Protein AF-A0A346AF59-F1 (afdb_monomer)

Radius of gyration: 19.89 Å; Cα contacts (8 Å, |Δi|>4): 106; chains: 1; bounding box: 50×47×46 Å

Foldseek 3Di:
DDADPVGDDDDDDDDPPVVDQAAWDWDWDADPQWIKIWIWHPADDPRIDPDIWIWTAGPNDIDTDDDDDDPHCVVVVVVVVCVVVLVVDPVNVCVVVVVVVVVVVVVVVVVVVVVVVVVVVPDDPDD

Secondary structure (DSSP, 8-state):
-EE-TTS-EE-------TTSSSB-EEEEEEETTEEEEEEE--SS-SSB-SS-EEEEEETTEEEEEP-----TTHHHHHHHHHHHHHHH-GGGTTHHHHHHHHHHHHHHHHHHHHHHHHHHH------

Nearest PDB structures (foldseek):
  5joz-assembly2_B  TM=4.234E-01  e=4.405E+00  Bacteroides ovatus
  1yi7-assembly1_D  TM=5.022E-01  e=6.538E+00  Clostridium acetobutylicum ATCC 824
  2uzx-assembly2_D  TM=4.990E-01  e=9.172E+00  Homo sapiens
  4nck-assembly1_A  TM=2.727E-01  e=3.719E+00  Pyrococcus furiosus DSM 3638

Mean predicted aligned error: 6.67 Å

pLDDT: mean 89.6, std 9.12, range [42.72, 98.62]

Structure (mmCIF, N/CA/C/O backbone):
data_AF-A0A346AF59-F1
#
_entry.id   AF-A0A346AF59-F1
#
loop_
_atom_site.group_PDB
_atom_site.id
_atom_site.type_symbol
_atom_site.label_atom_id
_atom_site.label_alt_id
_atom_site.label_comp_id
_atom_site.label_asym_id
_atom_site.label_entity_id
_atom_site.label_seq_id
_atom_site.pdbx_PDB_ins_code
_atom_site.Cartn_x
_atom_site.Cartn_y
_atom_site.Cartn_z
_atom_site.occupancy
_atom_site.B_iso_or_equiv
_atom_site.auth_seq_id
_atom_site.auth_comp_id
_atom_site.auth_asym_id
_atom_site.auth_atom_id
_atom_site.pdbx_PDB_model_num
ATOM 1 N N . PHE A 1 1 ? -17.718 2.408 -2.455 1.00 73.69 1 PHE A N 1
ATOM 2 C CA . PHE A 1 1 ? -17.284 1.018 -2.255 1.00 73.69 1 PHE A CA 1
ATOM 3 C C . PHE A 1 1 ? -17.465 0.275 -3.561 1.00 73.69 1 PHE A C 1
ATOM 5 O O . PHE A 1 1 ? -18.434 0.548 -4.261 1.00 73.69 1 PHE A O 1
ATOM 12 N N . LEU A 1 2 ? -16.521 -0.594 -3.901 1.00 81.69 2 LEU A N 1
ATOM 13 C CA . LEU A 1 2 ? -16.644 -1.587 -4.961 1.00 81.69 2 LEU A CA 1
ATOM 14 C C . LEU A 1 2 ? -16.798 -2.935 -4.266 1.00 81.69 2 LEU A C 1
ATOM 16 O O . LEU A 1 2 ? -15.977 -3.262 -3.415 1.00 81.69 2 LEU A O 1
ATOM 20 N N . VAL A 1 3 ? -17.853 -3.675 -4.583 1.00 84.62 3 VAL A N 1
ATOM 21 C CA . VAL A 1 3 ? -18.079 -5.019 -4.045 1.00 84.62 3 VAL A CA 1
ATOM 22 C C . VAL A 1 3 ? -17.835 -6.000 -5.178 1.00 84.62 3 VAL A C 1
ATOM 24 O O . VAL A 1 3 ? -18.345 -5.803 -6.280 1.00 84.62 3 VAL A O 1
ATOM 27 N N . ARG A 1 4 ? -16.994 -6.996 -4.922 1.00 86.44 4 ARG A N 1
ATOM 28 C CA . ARG A 1 4 ? -16.685 -8.084 -5.848 1.00 86.44 4 ARG A CA 1
ATOM 29 C C . ARG A 1 4 ? -17.723 -9.199 -5.716 1.00 86.44 4 ARG A C 1
ATOM 31 O O . ARG A 1 4 ? -18.361 -9.332 -4.674 1.00 86.44 4 ARG A O 1
ATOM 38 N N . ASP A 1 5 ? -17.831 -10.034 -6.744 1.00 90.62 5 ASP A N 1
ATOM 39 C CA . ASP A 1 5 ? -18.776 -11.162 -6.775 1.00 90.62 5 ASP A CA 1
ATOM 40 C C . ASP A 1 5 ? -18.487 -12.225 -5.696 1.00 90.62 5 ASP A C 1
ATOM 42 O O . ASP A 1 5 ? -19.371 -12.984 -5.313 1.00 90.62 5 ASP A O 1
ATOM 46 N N . ASP A 1 6 ? -17.262 -12.249 -5.162 1.00 91.94 6 ASP A N 1
ATOM 47 C CA . ASP A 1 6 ? -16.845 -13.095 -4.037 1.00 91.94 6 ASP A CA 1
ATOM 48 C C . ASP A 1 6 ? -17.149 -12.484 -2.654 1.00 91.94 6 ASP A C 1
ATOM 50 O O . ASP A 1 6 ? -16.734 -13.023 -1.630 1.00 91.94 6 ASP A O 1
ATOM 54 N N . GLY A 1 7 ? -17.867 -11.358 -2.609 1.00 90.81 7 GLY A N 1
ATOM 55 C CA . GLY A 1 7 ? -18.281 -10.693 -1.375 1.00 90.81 7 GLY A CA 1
ATOM 56 C C . GLY A 1 7 ? -17.231 -9.764 -0.763 1.00 90.81 7 GLY A C 1
ATOM 57 O O . GLY A 1 7 ? -17.515 -9.121 0.249 1.00 90.81 7 GLY A O 1
ATOM 58 N N . VAL A 1 8 ? -16.042 -9.626 -1.363 1.00 93.44 8 VAL A N 1
ATOM 59 C CA . VAL A 1 8 ? -15.024 -8.683 -0.879 1.00 93.44 8 VAL A CA 1
ATOM 60 C C . VAL A 1 8 ? -15.420 -7.249 -1.234 1.00 93.44 8 VAL A C 1
ATOM 62 O O . VAL A 1 8 ? -15.597 -6.903 -2.406 1.00 93.44 8 VAL A O 1
ATOM 65 N N . ALA A 1 9 ? -15.504 -6.387 -0.221 1.00 92.56 9 ALA A N 1
ATOM 66 C CA . ALA A 1 9 ? -15.740 -4.959 -0.390 1.00 92.56 9 ALA A CA 1
ATOM 67 C C . ALA A 1 9 ? -14.431 -4.164 -0.308 1.00 92.56 9 ALA A C 1
ATOM 69 O O . ALA A 1 9 ? -13.607 -4.370 0.577 1.00 92.56 9 ALA A O 1
ATOM 70 N N . VAL A 1 10 ? -14.267 -3.208 -1.219 1.00 90.88 10 VAL A N 1
ATOM 71 C CA . VAL A 1 10 ? -13.108 -2.315 -1.291 1.00 90.88 10 VAL A CA 1
ATOM 72 C C . VAL A 1 10 ? -13.577 -0.864 -1.249 1.00 90.88 10 VAL A C 1
ATOM 74 O O . VAL A 1 10 ? -14.505 -0.459 -1.960 1.00 90.88 10 VAL A O 1
ATOM 77 N N . SER A 1 11 ? -12.915 -0.044 -0.438 1.00 90.94 11 SER A N 1
ATOM 78 C CA . SER A 1 11 ? -13.030 1.412 -0.475 1.00 90.94 11 SER A CA 1
ATOM 79 C C . SER A 1 11 ? -11.682 2.051 -0.751 1.00 90.94 11 SER A C 1
ATOM 81 O O . SER A 1 11 ? -10.630 1.504 -0.439 1.00 90.94 11 SER A O 1
ATOM 83 N N . LEU A 1 12 ? -11.731 3.229 -1.364 1.00 89.38 12 LEU A N 1
ATOM 84 C CA . LEU A 1 12 ? -10.568 4.072 -1.561 1.00 89.38 12 LEU A CA 1
ATOM 85 C C . LEU A 1 12 ? -10.970 5.506 -1.252 1.00 89.38 12 LEU A C 1
ATOM 87 O O . LEU A 1 12 ? -11.987 5.998 -1.749 1.00 89.38 12 LEU A O 1
ATOM 91 N N . ARG A 1 13 ? -10.150 6.176 -0.446 1.00 91.00 13 ARG A N 1
ATOM 92 C CA . ARG A 1 13 ? -10.228 7.613 -0.215 1.00 91.00 13 ARG A CA 1
ATOM 93 C C . ARG A 1 13 ? -8.887 8.221 -0.590 1.00 91.00 13 ARG A C 1
ATOM 95 O O . ARG A 1 13 ? -7.875 7.906 0.019 1.00 91.00 13 ARG A O 1
ATOM 102 N N . ALA A 1 14 ? -8.917 9.129 -1.554 1.00 89.75 14 ALA A N 1
ATOM 103 C CA . ALA A 1 14 ? -7.808 10.016 -1.858 1.00 89.75 14 ALA A CA 1
ATOM 104 C C . ALA A 1 14 ? -8.266 11.450 -1.600 1.00 89.75 14 ALA A C 1
ATOM 106 O O . ALA A 1 14 ? -9.371 11.839 -1.986 1.00 89.75 14 ALA A O 1
ATOM 107 N N . SER A 1 15 ? -7.442 12.233 -0.916 1.00 91.06 15 SER A N 1
ATOM 108 C CA . SER A 1 15 ? -7.739 13.634 -0.643 1.00 91.06 15 SER A CA 1
ATOM 109 C C . SER A 1 15 ? -6.456 14.427 -0.523 1.00 91.06 15 SER A C 1
ATOM 111 O O . SER A 1 15 ? -5.516 13.972 0.123 1.00 91.06 15 SER A O 1
ATOM 113 N N . TRP A 1 16 ? -6.463 15.642 -1.061 1.00 91.94 16 TRP A N 1
ATOM 114 C CA . TRP A 1 16 ? -5.461 16.637 -0.715 1.00 91.94 16 TRP A CA 1
ATOM 115 C C . TRP A 1 16 ? -5.827 17.255 0.636 1.00 91.94 16 TRP A C 1
ATOM 117 O O . TRP A 1 16 ? -6.613 18.199 0.718 1.00 91.94 16 TRP A O 1
ATOM 127 N N . ALA A 1 17 ? -5.331 16.658 1.715 1.00 91.00 17 ALA A N 1
ATOM 128 C CA . ALA A 1 17 ? -5.577 17.125 3.072 1.00 91.00 17 ALA A CA 1
ATOM 129 C C . ALA A 1 17 ? -4.478 18.114 3.476 1.00 91.00 17 ALA A C 1
ATOM 131 O O . ALA A 1 17 ? -3.646 17.801 4.313 1.00 91.00 17 ALA A O 1
ATOM 132 N N . SER A 1 18 ? -4.469 19.313 2.885 1.00 8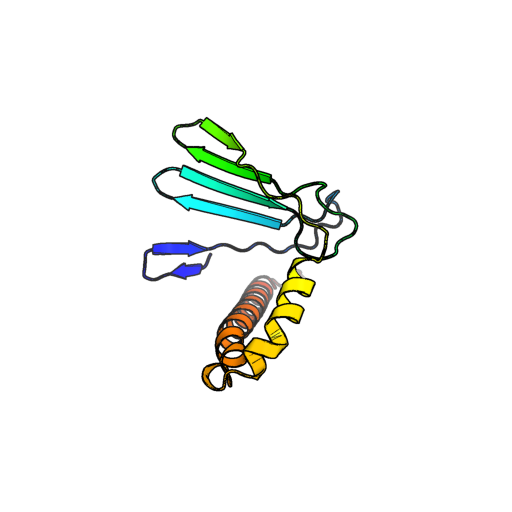8.75 18 SER A N 1
ATOM 133 C CA . SER A 1 18 ? -3.423 20.331 3.119 1.00 88.75 18 SER A CA 1
ATOM 134 C C . SER A 1 18 ? -3.269 20.775 4.580 1.00 88.75 18 SER A C 1
ATOM 136 O O . SER A 1 18 ? -2.266 21.379 4.937 1.00 88.75 18 SER A O 1
ATOM 138 N N . HIS A 1 19 ? -4.267 20.495 5.416 1.00 92.88 19 HIS A N 1
ATOM 139 C CA . HIS A 1 19 ? -4.255 20.740 6.857 1.00 92.88 19 HIS A CA 1
ATOM 140 C C . HIS A 1 19 ? -3.661 19.574 7.666 1.00 92.88 19 HIS A C 1
ATOM 142 O O . HIS A 1 19 ? -3.482 19.703 8.875 1.00 92.88 19 HIS A O 1
ATOM 148 N N . ALA A 1 20 ? -3.401 18.423 7.043 1.00 92.38 20 ALA A N 1
ATOM 149 C CA . ALA A 1 20 ? -2.748 17.301 7.695 1.00 92.38 20 ALA A CA 1
ATOM 150 C C . ALA A 1 20 ? -1.252 17.590 7.852 1.00 92.38 20 ALA A C 1
ATOM 152 O O . ALA A 1 20 ? -0.605 18.122 6.953 1.00 92.38 20 ALA A O 1
ATOM 153 N N . ALA A 1 21 ? -0.695 17.201 8.999 1.00 93.12 21 ALA A N 1
ATOM 154 C CA . ALA A 1 21 ? 0.714 17.433 9.292 1.00 93.12 21 ALA A CA 1
ATOM 155 C C . ALA A 1 21 ? 1.656 16.614 8.400 1.00 93.12 21 ALA A C 1
ATOM 157 O O . ALA A 1 21 ? 2.791 17.030 8.215 1.00 93.12 21 ALA A O 1
ATOM 158 N N . ARG A 1 22 ? 1.212 15.460 7.881 1.00 95.06 22 ARG A N 1
ATOM 159 C CA . ARG A 1 22 ? 2.011 14.508 7.093 1.00 95.06 22 ARG A CA 1
ATOM 160 C C . ARG A 1 22 ? 1.175 13.867 5.995 1.00 95.06 22 ARG A C 1
ATOM 162 O O . ARG A 1 22 ? -0.033 13.683 6.160 1.00 95.06 22 ARG A O 1
ATOM 169 N N . ASP A 1 23 ? 1.846 13.453 4.932 1.00 95.12 23 ASP A N 1
ATOM 170 C CA . ASP A 1 23 ? 1.274 12.610 3.894 1.00 95.12 23 ASP A CA 1
ATOM 171 C C . ASP A 1 23 ? 1.155 11.174 4.397 1.00 95.12 23 ASP A C 1
ATOM 173 O O . ASP A 1 23 ? 2.137 10.554 4.811 1.00 95.12 23 ASP A O 1
ATOM 177 N N . VAL A 1 24 ? -0.061 10.635 4.353 1.00 95.69 24 VAL A N 1
ATOM 178 C CA . VAL A 1 24 ? -0.382 9.316 4.900 1.00 95.69 24 VAL A CA 1
ATOM 179 C C . VAL A 1 24 ? -1.026 8.447 3.832 1.00 95.69 24 VAL A C 1
ATOM 181 O O . VAL A 1 24 ? -1.982 8.836 3.166 1.00 95.69 24 VAL A O 1
ATOM 184 N N . SER A 1 25 ? -0.520 7.228 3.722 1.00 95.62 25 SER A N 1
ATOM 185 C CA . SER A 1 25 ? -1.179 6.086 3.104 1.00 95.62 25 SER A CA 1
ATOM 186 C C . SER A 1 25 ? -1.556 5.109 4.215 1.00 95.62 25 SER A C 1
ATOM 188 O O . SER A 1 25 ? -0.692 4.690 4.983 1.00 95.62 25 SER A O 1
ATOM 190 N N . SER A 1 26 ? -2.843 4.776 4.321 1.00 96.56 26 SER A N 1
ATOM 191 C CA . SER A 1 26 ? -3.327 3.711 5.205 1.00 96.56 26 SER A CA 1
ATOM 192 C C . SER A 1 26 ? -3.986 2.627 4.361 1.00 96.56 26 SER A C 1
ATOM 194 O O . SER A 1 26 ? -4.805 2.924 3.486 1.00 96.56 26 SER A O 1
ATOM 196 N N . ILE A 1 27 ? -3.584 1.382 4.596 1.00 97.38 27 ILE A N 1
ATOM 197 C CA . ILE A 1 27 ? -4.185 0.186 4.015 1.00 97.38 27 ILE A CA 1
ATOM 198 C C . ILE A 1 27 ? -4.712 -0.642 5.172 1.00 97.38 27 ILE A C 1
ATOM 200 O O . ILE A 1 27 ? -3.937 -1.111 6.001 1.00 97.38 27 ILE A O 1
ATOM 204 N N . GLN A 1 28 ? -6.021 -0.853 5.188 1.00 97.94 28 GLN A N 1
ATOM 205 C CA . GLN A 1 28 ? -6.687 -1.688 6.172 1.00 97.94 28 GLN A CA 1
ATOM 206 C C . GLN A 1 28 ? -7.298 -2.903 5.476 1.00 97.94 28 GLN A C 1
ATOM 208 O O . GLN A 1 28 ? -7.989 -2.766 4.465 1.00 97.94 28 GLN A O 1
ATOM 213 N N . VAL A 1 29 ? -7.042 -4.089 6.022 1.00 97.81 29 VAL A N 1
ATOM 214 C CA . VAL A 1 29 ? -7.658 -5.347 5.598 1.00 97.81 29 VAL A CA 1
ATOM 215 C C . VAL A 1 29 ? -8.406 -5.917 6.789 1.00 97.81 29 VAL A C 1
ATOM 217 O O . VAL A 1 29 ? -7.802 -6.226 7.813 1.00 97.81 29 VAL A O 1
ATOM 220 N N . GLU A 1 30 ? -9.718 -6.051 6.647 1.00 97.31 30 GLU A N 1
ATOM 221 C CA . GLU A 1 30 ? -10.600 -6.624 7.657 1.00 97.31 30 GLU A CA 1
ATOM 222 C C . GLU A 1 30 ? -11.092 -7.997 7.194 1.00 97.31 30 GLU A C 1
ATOM 224 O O . GLU A 1 30 ? -11.453 -8.189 6.031 1.00 97.31 30 GLU A O 1
ATOM 229 N N . GLY A 1 31 ? -11.085 -8.962 8.108 1.00 96.19 31 GLY A N 1
ATOM 230 C CA . GLY A 1 31 ? -11.593 -10.307 7.888 1.00 96.19 31 GLY A CA 1
ATOM 231 C C . GLY A 1 31 ? -12.216 -10.874 9.159 1.00 96.19 31 GLY A C 1
ATOM 232 O O . GLY A 1 31 ? -12.159 -10.273 10.228 1.00 96.19 31 GLY A O 1
ATOM 233 N N . SER A 1 32 ? -12.785 -12.076 9.067 1.00 95.88 32 SER A N 1
ATOM 234 C CA . SER A 1 32 ? -13.492 -12.710 10.192 1.00 95.88 32 SER A CA 1
ATOM 235 C C . SER A 1 32 ? -12.624 -12.951 11.431 1.00 95.88 32 SER A C 1
ATOM 237 O O . SER A 1 32 ? -13.146 -13.015 12.538 1.00 95.88 32 SER A O 1
ATOM 239 N N . ALA A 1 33 ? -11.306 -13.082 11.259 1.00 96.62 33 ALA A N 1
ATOM 240 C CA . ALA A 1 33 ? -10.361 -13.312 12.349 1.00 96.62 33 ALA A CA 1
ATOM 241 C C . ALA A 1 33 ? -9.722 -12.023 12.900 1.00 96.62 33 ALA A C 1
ATOM 243 O O . ALA A 1 33 ? -8.898 -12.107 13.810 1.00 96.62 33 ALA A O 1
ATOM 244 N N . GLY A 1 34 ? -10.052 -10.850 12.345 1.00 97.69 34 GLY A N 1
ATOM 245 C CA . GLY A 1 34 ? -9.523 -9.562 12.786 1.00 97.69 34 GLY A CA 1
ATOM 246 C C . GLY A 1 34 ? -9.076 -8.646 11.648 1.00 97.69 34 GLY A C 1
ATOM 247 O O . GLY A 1 34 ? -9.450 -8.827 10.489 1.00 97.69 34 GLY A O 1
ATOM 248 N N . THR A 1 35 ? -8.238 -7.673 11.998 1.00 98.44 35 THR A N 1
ATOM 249 C CA . THR A 1 35 ? -7.879 -6.543 11.131 1.00 98.44 35 THR A CA 1
ATOM 250 C C . THR A 1 35 ? -6.370 -6.373 11.065 1.00 98.44 35 THR A C 1
ATOM 252 O O . THR A 1 35 ? -5.697 -6.454 12.087 1.00 98.44 35 THR A O 1
ATOM 255 N N . ALA A 1 36 ? -5.834 -6.105 9.878 1.00 98.56 36 ALA A N 1
ATOM 256 C CA . ALA A 1 36 ? -4.467 -5.633 9.692 1.00 98.56 36 ALA A CA 1
ATOM 257 C C . ALA A 1 36 ? -4.484 -4.199 9.154 1.00 98.56 36 ALA A C 1
ATOM 259 O O . ALA A 1 36 ? -5.244 -3.906 8.231 1.00 98.56 36 ALA A O 1
ATOM 260 N N . GLU A 1 37 ? -3.644 -3.322 9.700 1.00 98.56 37 GLU A N 1
ATOM 261 C CA . GLU A 1 37 ? -3.478 -1.949 9.219 1.00 98.56 37 GLU A CA 1
ATOM 262 C C . GLU A 1 37 ? -2.001 -1.650 8.954 1.00 98.56 37 GLU A C 1
ATOM 264 O O . GLU A 1 37 ? -1.158 -1.793 9.837 1.00 98.56 37 GLU A O 1
ATOM 269 N N . LEU A 1 38 ? -1.693 -1.199 7.740 1.00 98.00 38 LEU A N 1
ATOM 270 C CA . LEU A 1 38 ? -0.421 -0.580 7.395 1.00 98.00 38 LEU A CA 1
ATOM 271 C C . LEU A 1 38 ? -0.623 0.927 7.284 1.00 98.00 38 LEU A C 1
ATOM 273 O O . LEU A 1 38 ? -1.338 1.381 6.392 1.00 98.00 38 LEU A O 1
ATOM 277 N N . LYS A 1 39 ? 0.071 1.695 8.123 1.00 97.00 39 LYS A N 1
ATOM 278 C CA . LYS A 1 39 ? 0.177 3.150 8.009 1.00 97.00 39 LYS A CA 1
ATOM 279 C C . LYS A 1 39 ? 1.598 3.536 7.611 1.00 97.00 39 LYS A C 1
ATOM 281 O O . LYS A 1 39 ? 2.557 3.188 8.296 1.00 97.00 39 LYS A O 1
ATOM 286 N N . CYS A 1 40 ? 1.742 4.255 6.506 1.00 94.81 40 CYS A N 1
ATOM 287 C CA . CYS A 1 40 ? 3.036 4.681 5.980 1.00 94.81 40 CYS A CA 1
ATOM 288 C C . CYS A 1 40 ? 2.896 5.927 5.092 1.00 94.81 40 CYS A C 1
ATOM 290 O O . CYS A 1 40 ? 1.835 6.544 5.012 1.00 94.81 40 CYS A O 1
ATOM 292 N N . THR A 1 41 ? 3.971 6.273 4.387 1.00 94.00 41 THR A N 1
ATOM 293 C CA . THR A 1 41 ? 3.948 7.225 3.273 1.00 94.00 41 THR A CA 1
ATOM 294 C C . THR A 1 41 ? 4.560 6.546 2.056 1.00 94.00 41 THR A C 1
ATOM 296 O O . THR A 1 41 ? 5.755 6.244 2.059 1.00 94.00 41 THR A O 1
ATOM 299 N N . PHE A 1 42 ? 3.755 6.299 1.021 1.00 87.25 42 PHE A N 1
ATOM 300 C CA . PHE A 1 42 ? 4.273 5.823 -0.260 1.00 87.25 42 PHE A CA 1
ATOM 301 C C . PHE A 1 42 ? 4.892 6.964 -1.074 1.00 87.25 42 PHE A C 1
ATOM 303 O O . PHE A 1 42 ? 4.398 8.093 -1.072 1.00 87.25 42 PHE A O 1
ATOM 310 N N . GLY A 1 43 ? 5.966 6.645 -1.798 1.00 85.94 43 GLY A N 1
ATOM 311 C CA . GLY A 1 43 ? 6.676 7.577 -2.665 1.00 85.94 43 GLY A CA 1
ATOM 312 C C . GLY A 1 43 ? 7.656 8.499 -1.934 1.00 85.94 43 GLY A C 1
ATOM 313 O O . GLY A 1 43 ? 8.192 8.190 -0.866 1.00 85.94 43 GLY A O 1
ATOM 314 N N . PHE A 1 44 ? 7.907 9.647 -2.561 1.00 88.56 44 PHE A N 1
ATOM 315 C CA . PHE A 1 44 ? 9.013 10.549 -2.230 1.00 88.56 44 PHE A CA 1
ATOM 316 C C . PHE A 1 44 ? 8.592 11.806 -1.471 1.00 88.56 44 PHE A C 1
ATOM 318 O O . PHE A 1 44 ? 9.320 12.796 -1.492 1.00 88.56 44 PHE A O 1
ATOM 325 N N . SER A 1 45 ? 7.425 11.807 -0.819 1.00 89.50 45 SER A N 1
ATOM 326 C CA . SER A 1 45 ? 7.039 12.988 -0.050 1.00 89.50 45 SER A CA 1
ATOM 327 C C . SER A 1 45 ? 8.099 13.301 1.017 1.00 89.50 45 SER A C 1
ATOM 329 O O . SER A 1 45 ? 8.471 12.407 1.789 1.00 89.50 45 SER A O 1
ATOM 331 N N . PRO A 1 46 ? 8.578 14.557 1.092 1.00 88.69 46 PRO A N 1
ATOM 332 C CA . PRO A 1 46 ? 9.440 14.987 2.183 1.00 88.69 46 PRO A CA 1
ATOM 333 C C . PRO A 1 46 ? 8.657 15.133 3.497 1.00 88.69 46 PRO A C 1
ATOM 335 O O . PRO A 1 46 ? 9.250 15.061 4.569 1.00 88.69 46 PRO A O 1
ATOM 338 N N . ASN A 1 47 ? 7.331 15.297 3.436 1.00 92.69 47 ASN A N 1
ATOM 339 C CA . ASN A 1 47 ? 6.462 15.455 4.597 1.00 92.69 47 ASN A CA 1
ATOM 340 C C . ASN A 1 47 ? 5.832 14.114 5.014 1.00 92.69 47 ASN A C 1
ATOM 342 O O . ASN A 1 47 ? 4.614 13.940 4.993 1.00 92.69 47 ASN A O 1
ATOM 346 N N . ARG A 1 48 ? 6.680 13.133 5.328 1.00 92.38 48 ARG A N 1
ATOM 347 C CA . ARG A 1 48 ? 6.300 11.724 5.509 1.00 92.38 48 ARG A CA 1
ATOM 348 C C . ARG A 1 48 ? 6.140 11.300 6.965 1.00 92.38 48 ARG A C 1
ATOM 350 O O . ARG A 1 48 ? 6.683 11.917 7.881 1.00 92.38 48 ARG A O 1
ATOM 357 N N . GLU A 1 49 ? 5.453 10.182 7.172 1.00 93.69 49 GLU A N 1
ATOM 358 C CA . GLU A 1 49 ? 5.572 9.419 8.409 1.00 93.69 49 GLU A CA 1
ATOM 359 C C . GLU A 1 49 ? 7.025 8.936 8.590 1.00 93.69 49 GLU A C 1
ATOM 361 O O . GLU A 1 49 ? 7.663 8.514 7.616 1.00 93.69 49 GLU A O 1
ATOM 366 N N . PRO A 1 50 ? 7.567 9.018 9.820 1.00 90.62 50 PRO A N 1
ATOM 367 C CA . PRO A 1 50 ? 8.966 8.713 10.103 1.00 90.62 50 PRO A CA 1
ATOM 368 C C . PRO A 1 50 ? 9.282 7.232 9.891 1.00 90.62 50 PRO A C 1
ATOM 370 O O . PRO A 1 50 ? 10.422 6.882 9.608 1.00 90.62 50 PRO A O 1
ATOM 373 N N . GLU A 1 51 ? 8.273 6.370 10.005 1.00 91.25 51 GLU A N 1
ATOM 374 C CA . GLU A 1 51 ? 8.382 4.936 9.792 1.00 91.25 51 GLU A CA 1
ATOM 375 C C . GLU A 1 51 ? 7.063 4.358 9.267 1.00 91.25 51 GLU A C 1
ATOM 377 O O . GLU A 1 51 ? 5.985 4.923 9.470 1.00 91.25 51 GLU A O 1
ATOM 382 N N . SER A 1 52 ? 7.160 3.205 8.608 1.00 94.31 52 SER A N 1
ATOM 383 C CA . SER A 1 52 ? 6.005 2.368 8.293 1.00 94.31 52 SER A CA 1
ATOM 384 C C . SER A 1 52 ? 5.607 1.563 9.528 1.00 94.31 52 SER A C 1
ATOM 386 O O . SER A 1 52 ? 6.450 0.934 10.171 1.00 94.31 52 SER A O 1
ATOM 388 N N . VAL A 1 53 ? 4.314 1.539 9.842 1.00 97.12 53 VAL A N 1
ATOM 389 C CA . VAL A 1 53 ? 3.766 0.817 10.992 1.00 97.12 53 VAL A CA 1
ATOM 390 C C . VAL A 1 53 ? 2.728 -0.180 10.499 1.00 97.12 53 VAL A C 1
ATOM 392 O O . VAL A 1 53 ? 1.709 0.220 9.944 1.00 97.12 53 VAL A O 1
ATOM 395 N N . LEU A 1 54 ? 2.990 -1.471 10.712 1.00 98.31 54 LEU A N 1
ATOM 396 C CA . LEU A 1 54 ? 2.025 -2.547 10.493 1.00 98.31 54 LEU A CA 1
ATOM 397 C C . LEU A 1 54 ? 1.508 -3.043 11.843 1.00 98.31 54 LEU A C 1
ATOM 399 O O . LEU A 1 54 ? 2.295 -3.464 12.694 1.00 98.31 54 LEU A O 1
ATOM 403 N N . THR A 1 55 ? 0.196 -3.017 12.034 1.00 98.62 55 THR A N 1
ATOM 404 C CA . THR A 1 55 ? -0.475 -3.583 13.205 1.00 98.62 55 THR A CA 1
ATOM 405 C C . THR A 1 55 ? -1.461 -4.665 12.799 1.00 98.62 55 THR A C 1
ATOM 407 O O . THR A 1 55 ? -2.003 -4.665 11.694 1.00 98.62 55 THR A O 1
ATOM 410 N N . VAL A 1 56 ? -1.688 -5.608 13.708 1.00 98.62 56 VAL A N 1
ATOM 411 C CA . VAL A 1 56 ? -2.726 -6.627 13.591 1.00 98.62 56 VAL A CA 1
ATOM 412 C C . VAL A 1 56 ? -3.543 -6.635 14.873 1.00 98.62 56 VAL A C 1
ATOM 414 O O . VAL A 1 56 ? -2.987 -6.760 15.960 1.00 98.62 56 VAL A O 1
ATOM 417 N N . THR A 1 57 ? -4.860 -6.530 14.739 1.00 98.62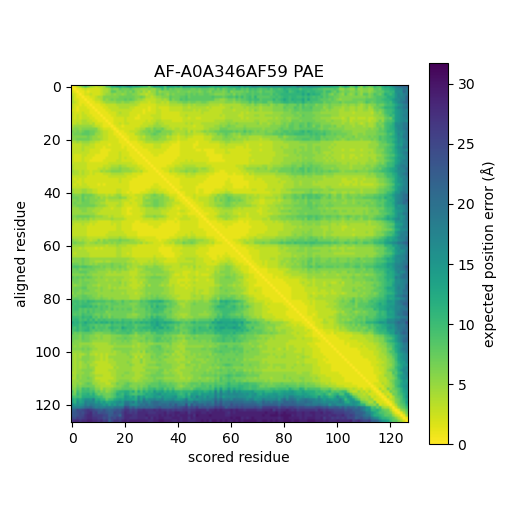 57 THR A N 1
ATOM 418 C CA . THR A 1 57 ? -5.823 -6.633 15.834 1.00 98.62 57 THR A CA 1
ATOM 419 C C . THR A 1 57 ? -6.594 -7.940 15.718 1.00 98.62 57 THR A C 1
ATOM 421 O O . THR A 1 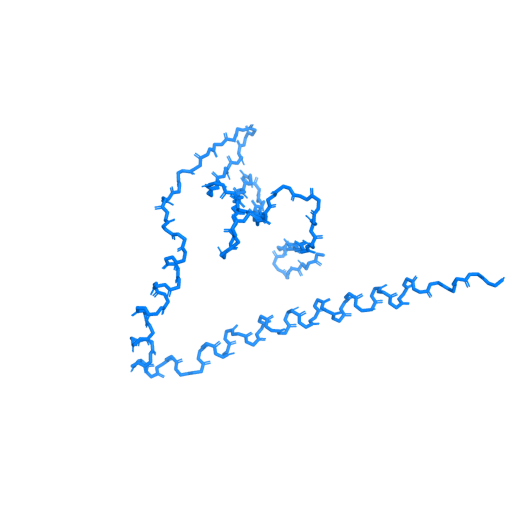57 ? -7.259 -8.172 14.708 1.00 98.62 57 THR A O 1
ATOM 424 N N . ARG A 1 58 ? -6.526 -8.792 16.746 1.00 98.06 58 ARG A N 1
ATOM 425 C CA . ARG A 1 58 ? -7.300 -10.041 16.868 1.00 98.06 58 ARG A CA 1
ATOM 426 C C . ARG A 1 58 ? -7.726 -10.238 18.311 1.00 98.06 58 ARG A C 1
ATOM 428 O O . ARG A 1 58 ? -6.961 -9.911 19.209 1.00 98.06 58 ARG A O 1
ATOM 435 N N . GLU A 1 59 ? -8.937 -10.748 18.527 1.00 96.44 59 GLU A N 1
ATOM 436 C CA . GLU A 1 59 ? -9.454 -11.043 19.878 1.00 96.44 59 GLU A CA 1
ATOM 437 C C . GLU A 1 59 ? -9.329 -9.846 20.849 1.00 96.44 59 GLU A C 1
ATOM 439 O O . GLU A 1 59 ? -9.061 -9.995 22.035 1.00 96.44 59 GLU A O 1
ATOM 444 N N . GLY A 1 60 ? -9.481 -8.621 20.327 1.00 96.25 60 GLY A N 1
ATOM 445 C CA . GLY A 1 60 ? -9.342 -7.377 21.093 1.00 96.25 60 GLY A CA 1
ATOM 446 C C . GLY A 1 60 ? -7.901 -6.933 21.388 1.00 96.25 60 GLY A C 1
ATOM 447 O O . GLY A 1 60 ? -7.712 -5.840 21.917 1.00 96.25 60 GLY A O 1
ATOM 448 N N . ALA A 1 61 ? -6.884 -7.717 21.022 1.00 98.06 61 ALA A N 1
ATOM 449 C CA . ALA A 1 61 ? -5.477 -7.377 21.203 1.00 98.06 61 ALA A CA 1
ATOM 450 C C . ALA A 1 61 ? -4.849 -6.867 19.900 1.00 98.06 61 ALA A C 1
ATOM 452 O O . ALA A 1 61 ? -4.977 -7.499 18.852 1.00 98.06 61 ALA A O 1
ATOM 453 N N . THR A 1 62 ? -4.126 -5.747 19.979 1.00 98.56 62 THR A N 1
ATOM 454 C CA . THR A 1 62 ? -3.377 -5.170 18.854 1.00 98.56 62 THR A CA 1
ATOM 455 C C . THR A 1 62 ? -1.883 -5.377 19.049 1.00 98.56 62 THR A C 1
ATOM 457 O O . THR A 1 62 ? -1.317 -4.943 20.051 1.00 98.56 62 THR A O 1
ATOM 460 N N . T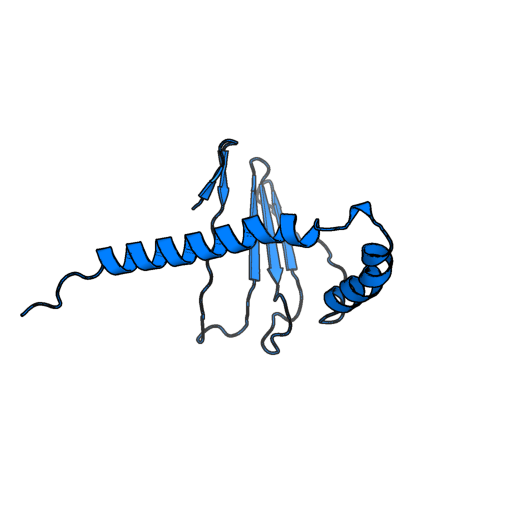HR A 1 63 ? -1.229 -5.992 18.069 1.00 98.44 63 THR A N 1
ATOM 461 C CA . THR A 1 63 ? 0.221 -6.191 18.047 1.00 98.44 63 THR A CA 1
ATOM 462 C C . THR A 1 63 ? 0.840 -5.456 16.869 1.00 98.44 63 THR A C 1
ATOM 464 O O . THR A 1 63 ? 0.277 -5.405 15.776 1.00 98.44 63 THR A O 1
ATOM 467 N N . ARG A 1 64 ? 2.012 -4.858 17.089 1.00 98.06 64 ARG A N 1
ATOM 468 C CA . ARG A 1 64 ? 2.820 -4.281 16.016 1.00 98.06 64 ARG A CA 1
ATOM 469 C C . ARG A 1 64 ? 3.697 -5.373 15.419 1.00 98.06 64 ARG A C 1
ATOM 471 O O . ARG A 1 64 ? 4.422 -6.044 16.151 1.00 98.06 64 ARG A O 1
ATOM 478 N N . LEU A 1 65 ? 3.651 -5.522 14.102 1.00 97.62 65 LEU A N 1
ATOM 479 C CA . LEU A 1 65 ? 4.534 -6.423 13.376 1.00 97.62 65 LEU A CA 1
ATOM 480 C C . LEU A 1 65 ? 5.788 -5.663 12.926 1.00 97.62 65 LEU A C 1
ATOM 482 O O . LEU A 1 65 ? 5.675 -4.528 12.448 1.00 97.62 65 LEU A O 1
ATOM 486 N N . PRO A 1 66 ? 6.986 -6.249 13.088 1.00 95.38 66 PRO A N 1
ATOM 487 C CA . PRO A 1 66 ? 8.212 -5.618 12.631 1.00 95.38 66 PRO A CA 1
ATOM 488 C C . PRO A 1 66 ? 8.214 -5.525 11.103 1.00 95.38 66 PRO A C 1
ATOM 490 O O . PRO A 1 66 ? 7.858 -6.475 10.406 1.00 95.38 66 PRO A O 1
ATOM 493 N N . LEU A 1 67 ? 8.647 -4.375 10.596 1.00 93.75 67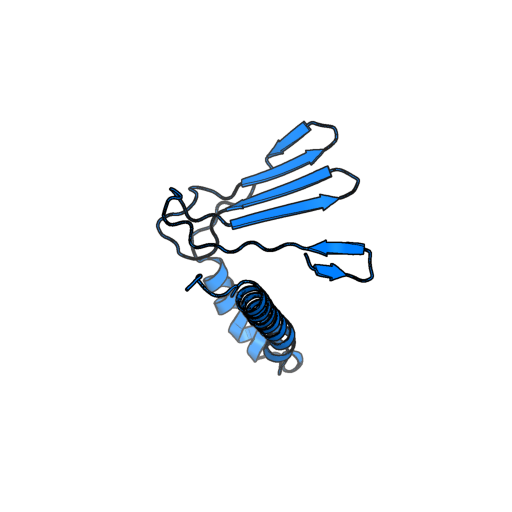 LEU A N 1
ATOM 494 C CA . LEU A 1 67 ? 8.902 -4.146 9.180 1.00 93.75 67 LEU A CA 1
ATOM 495 C C . LEU A 1 67 ? 10.388 -3.830 8.989 1.00 93.75 67 LEU A C 1
ATOM 497 O O . LEU A 1 67 ? 10.982 -3.191 9.863 1.00 93.75 67 LEU A O 1
ATOM 501 N N . PRO A 1 68 ? 10.997 -4.253 7.870 1.00 91.25 68 PRO A N 1
ATOM 502 C CA . PRO A 1 68 ? 12.352 -3.839 7.548 1.00 91.25 68 PRO A CA 1
ATOM 503 C C . PRO A 1 68 ? 12.406 -2.318 7.376 1.00 91.25 68 PRO A C 1
ATOM 505 O O . PRO A 1 68 ? 11.523 -1.712 6.766 1.00 91.25 68 PRO A O 1
ATOM 508 N N . VAL A 1 69 ? 13.461 -1.702 7.910 1.00 88.50 69 VAL A N 1
ATOM 509 C CA . VAL A 1 69 ? 13.763 -0.297 7.634 1.00 88.50 69 VAL A CA 1
ATOM 510 C C . VAL A 1 69 ? 14.449 -0.239 6.281 1.00 88.50 69 VAL A C 1
ATOM 512 O O . VAL A 1 69 ? 15.546 -0.768 6.106 1.00 88.50 69 VAL A O 1
ATOM 515 N N . GLU A 1 70 ? 13.786 0.395 5.325 1.00 89.00 70 GLU A N 1
ATOM 516 C CA . GLU A 1 70 ? 14.254 0.493 3.952 1.00 89.00 70 GLU A CA 1
ATOM 517 C C . GLU A 1 70 ? 14.566 1.949 3.585 1.00 89.00 70 GLU A C 1
ATOM 519 O O . GLU A 1 70 ? 13.825 2.854 3.984 1.00 89.00 70 GLU A O 1
ATOM 524 N N . PRO A 1 71 ? 15.646 2.205 2.823 1.00 89.88 71 PRO A N 1
ATOM 525 C CA . PRO A 1 71 ? 15.901 3.528 2.277 1.00 89.88 71 PRO A CA 1
ATOM 526 C C . PRO A 1 71 ? 14.738 3.992 1.400 1.00 89.88 71 PRO A C 1
ATOM 528 O O . PRO A 1 71 ? 14.149 3.209 0.653 1.00 89.88 71 PRO A O 1
ATOM 531 N N . ILE A 1 72 ? 14.450 5.290 1.446 1.00 89.62 72 ILE A N 1
ATOM 532 C CA . ILE A 1 72 ? 13.443 5.899 0.577 1.00 89.62 72 ILE A CA 1
ATOM 533 C C . ILE A 1 72 ? 13.846 5.668 -0.881 1.00 89.62 72 ILE A C 1
ATOM 535 O O . ILE A 1 72 ? 14.943 6.045 -1.291 1.00 89.62 72 ILE A O 1
ATOM 539 N N . GLY A 1 73 ? 12.942 5.084 -1.663 1.00 88.94 73 GLY A N 1
ATOM 540 C CA . GLY A 1 73 ? 13.136 4.865 -3.088 1.00 88.94 73 GLY A CA 1
ATOM 541 C C . GLY A 1 73 ? 13.815 3.545 -3.455 1.00 88.94 73 GLY A C 1
ATOM 542 O O . GLY A 1 73 ? 14.016 3.298 -4.646 1.00 88.94 73 GLY A O 1
ATOM 543 N N . VAL A 1 74 ? 14.150 2.680 -2.487 1.00 91.62 74 VAL A N 1
ATOM 544 C CA . VAL A 1 74 ? 14.753 1.366 -2.774 1.00 91.62 74 VAL A CA 1
ATOM 545 C C . VAL A 1 74 ? 13.864 0.502 -3.677 1.00 91.62 74 VAL A C 1
ATOM 547 O O . VAL A 1 74 ? 14.363 -0.333 -4.429 1.00 91.62 74 VAL A O 1
ATOM 550 N N . GLU A 1 75 ? 12.548 0.716 -3.652 1.00 89.00 75 GLU A N 1
ATOM 551 C CA . GLU A 1 75 ? 11.599 0.045 -4.532 1.00 89.00 75 GLU A CA 1
ATOM 552 C C . GLU A 1 75 ? 11.860 0.350 -6.012 1.00 89.00 75 GLU A C 1
ATOM 554 O O . GLU A 1 75 ? 11.751 -0.550 -6.843 1.00 89.00 75 GLU A O 1
ATOM 559 N N . TYR A 1 76 ? 12.282 1.574 -6.343 1.00 90.38 76 TYR A N 1
ATOM 560 C CA . TYR A 1 76 ? 12.610 1.959 -7.716 1.00 90.38 76 TYR A CA 1
ATOM 561 C C . TYR A 1 76 ? 13.946 1.366 -8.145 1.00 90.38 76 TYR A C 1
ATOM 563 O O . TYR A 1 76 ? 14.064 0.903 -9.275 1.00 90.38 76 TYR A O 1
ATOM 571 N N . THR A 1 77 ? 14.926 1.302 -7.238 1.00 92.50 77 THR A N 1
ATOM 572 C CA . THR A 1 77 ? 16.184 0.590 -7.498 1.00 92.50 77 THR A CA 1
ATOM 573 C C . THR A 1 77 ? 15.905 -0.869 -7.848 1.00 92.50 77 THR A C 1
ATOM 575 O O . THR A 1 77 ? 16.307 -1.322 -8.911 1.00 92.50 77 THR A O 1
ATOM 578 N N . ARG A 1 78 ? 15.103 -1.573 -7.038 1.00 92.56 78 ARG A N 1
ATOM 579 C CA . ARG A 1 78 ? 14.716 -2.971 -7.306 1.00 92.56 78 ARG A CA 1
ATOM 580 C C . ARG A 1 78 ? 13.993 -3.142 -8.645 1.00 92.56 78 ARG A C 1
ATOM 582 O O . ARG A 1 78 ? 14.226 -4.124 -9.345 1.00 92.56 78 ARG A O 1
ATOM 589 N N . GLN A 1 79 ? 13.112 -2.205 -9.005 1.00 90.56 79 GLN A N 1
ATOM 590 C CA . GLN A 1 79 ? 12.424 -2.222 -10.302 1.00 90.56 79 GLN A CA 1
ATOM 591 C C . GLN A 1 79 ? 13.404 -2.064 -11.471 1.00 90.56 79 GLN A C 1
ATOM 593 O O . GLN A 1 79 ? 13.280 -2.771 -12.470 1.00 90.56 79 GLN A O 1
ATOM 598 N N . LEU A 1 80 ? 14.383 -1.165 -11.346 1.00 93.44 80 LEU A N 1
ATOM 599 C CA . LEU A 1 80 ? 15.414 -0.959 -12.363 1.00 93.44 80 LEU A CA 1
ATOM 600 C C . LEU A 1 80 ? 16.359 -2.160 -12.468 1.00 93.44 80 LEU A C 1
ATOM 602 O O . LEU A 1 80 ? 16.650 -2.596 -13.580 1.00 93.44 80 LEU A O 1
ATOM 606 N N . ASP A 1 81 ? 16.767 -2.736 -11.337 1.00 95.12 81 ASP A N 1
ATOM 607 C CA . ASP A 1 81 ? 17.628 -3.922 -11.288 1.00 95.12 81 ASP A CA 1
ATOM 608 C C . ASP A 1 81 ? 16.976 -5.120 -12.001 1.00 95.12 81 ASP A C 1
ATOM 610 O O . ASP A 1 81 ? 17.642 -5.881 -12.705 1.00 95.12 81 ASP A O 1
ATOM 614 N N . GLY A 1 82 ? 15.653 -5.269 -11.870 1.00 91.31 82 GLY A N 1
ATOM 615 C CA . GLY A 1 82 ? 14.889 -6.326 -12.535 1.00 91.31 82 GLY A CA 1
ATOM 616 C C . GLY A 1 82 ? 14.634 -6.091 -14.027 1.00 91.31 82 GLY A C 1
ATOM 617 O O . GLY A 1 82 ? 14.325 -7.040 -14.754 1.00 91.31 82 GLY A O 1
ATOM 618 N N . LEU A 1 83 ? 14.775 -4.856 -14.517 1.00 91.12 83 LEU A N 1
ATOM 619 C CA . LEU A 1 83 ? 14.311 -4.475 -15.852 1.00 91.12 83 LEU A CA 1
ATOM 620 C C . LEU A 1 83 ? 15.040 -5.230 -16.969 1.00 91.12 83 LEU A C 1
ATOM 622 O O . LEU A 1 83 ? 14.407 -5.681 -17.922 1.00 91.12 83 LEU A O 1
ATOM 626 N N . ALA A 1 84 ? 16.358 -5.402 -16.853 1.00 90.25 84 ALA A N 1
ATOM 627 C CA . ALA A 1 84 ? 17.148 -6.096 -17.870 1.00 90.25 84 ALA A CA 1
ATOM 628 C C . ALA A 1 84 ? 16.702 -7.559 -18.046 1.00 90.25 84 ALA A C 1
ATOM 630 O O . ALA A 1 84 ? 16.531 -8.022 -19.173 1.00 90.25 84 ALA A O 1
ATOM 631 N N . ALA A 1 85 ? 16.451 -8.264 -16.938 1.00 91.00 85 ALA A N 1
ATOM 632 C CA . ALA A 1 85 ? 15.953 -9.637 -16.965 1.00 91.00 85 ALA A CA 1
ATOM 633 C C . ALA A 1 85 ? 14.537 -9.709 -17.555 1.00 91.00 85 ALA A C 1
ATOM 635 O O . ALA A 1 85 ? 14.260 -10.563 -18.395 1.00 91.00 85 ALA A O 1
ATOM 636 N N . MET A 1 86 ? 13.664 -8.766 -17.182 1.00 89.81 86 MET A N 1
ATOM 637 C CA . MET A 1 86 ? 12.308 -8.688 -17.730 1.00 89.81 86 MET A CA 1
ATOM 638 C C . MET A 1 86 ? 12.300 -8.465 -19.245 1.00 89.81 86 MET A C 1
ATOM 640 O O . MET A 1 86 ? 11.465 -9.045 -19.931 1.00 89.81 86 MET A O 1
ATOM 644 N N . LEU A 1 87 ? 13.215 -7.643 -19.771 1.00 89.06 87 LEU A N 1
ATOM 645 C CA . LEU A 1 87 ? 13.330 -7.369 -21.207 1.00 89.06 87 LEU A CA 1
ATOM 646 C C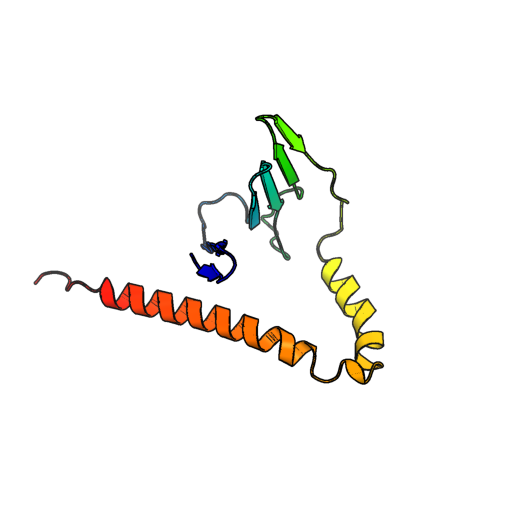 . LEU A 1 87 ? 13.918 -8.544 -22.001 1.00 89.06 87 LEU A C 1
ATOM 648 O O . LEU A 1 87 ? 13.586 -8.706 -23.176 1.00 89.06 87 LEU A O 1
ATOM 652 N N . ALA A 1 88 ? 14.800 -9.333 -21.384 1.00 91.88 88 ALA A N 1
ATOM 653 C CA . ALA A 1 88 ? 15.415 -10.498 -22.018 1.00 91.88 88 ALA A CA 1
ATOM 654 C C . ALA A 1 88 ? 14.435 -11.675 -22.174 1.00 91.88 88 ALA A C 1
ATOM 656 O O . ALA A 1 88 ? 14.561 -12.467 -23.109 1.00 91.88 88 ALA A O 1
ATOM 657 N N . ASP A 1 89 ? 13.457 -11.780 -21.279 1.00 92.19 89 ASP A N 1
ATOM 658 C CA . ASP A 1 89 ? 12.428 -12.814 -21.299 1.00 92.19 89 ASP A CA 1
ATOM 659 C C . ASP A 1 89 ? 11.312 -12.476 -22.309 1.00 92.19 89 ASP A C 1
ATOM 661 O O . ASP A 1 89 ? 10.567 -11.502 -22.168 1.00 92.19 89 ASP A O 1
ATOM 665 N N . GLN A 1 90 ? 11.188 -13.298 -23.355 1.00 88.44 90 GLN A N 1
ATOM 666 C CA . GLN A 1 90 ? 10.208 -13.089 -24.422 1.00 88.44 90 GLN A CA 1
ATOM 667 C C . GLN A 1 90 ? 8.763 -13.267 -23.948 1.00 88.44 90 GLN A C 1
ATOM 669 O O . GLN A 1 90 ? 7.877 -12.610 -24.505 1.00 88.44 90 GLN A O 1
ATOM 674 N N . ASP A 1 91 ? 8.532 -14.061 -22.901 1.00 90.12 91 ASP A N 1
ATOM 675 C CA . ASP A 1 91 ? 7.201 -14.281 -22.333 1.00 90.12 91 ASP A CA 1
ATOM 676 C C . ASP A 1 91 ? 6.702 -13.038 -21.573 1.00 90.12 91 ASP A C 1
ATOM 678 O O . ASP A 1 91 ? 5.507 -12.894 -21.303 1.00 90.12 91 ASP A O 1
ATOM 682 N N . ASN A 1 92 ? 7.588 -12.068 -21.299 1.00 89.62 92 ASN A N 1
ATOM 683 C CA . ASN A 1 92 ? 7.221 -10.776 -20.718 1.00 89.62 92 ASN A CA 1
ATOM 684 C C . ASN A 1 92 ? 6.705 -9.745 -21.720 1.00 89.62 92 ASN A C 1
ATOM 686 O O . ASN A 1 92 ? 6.205 -8.686 -21.315 1.00 89.62 92 ASN A O 1
ATOM 690 N N . ARG A 1 93 ? 6.748 -10.035 -23.025 1.00 87.38 93 ARG A N 1
ATOM 691 C CA . ARG A 1 93 ? 6.242 -9.112 -24.044 1.00 87.38 93 ARG A CA 1
ATOM 692 C C . ARG A 1 93 ? 4.760 -8.815 -23.834 1.00 87.38 93 ARG A C 1
ATOM 694 O O . ARG A 1 93 ? 3.905 -9.690 -23.868 1.00 87.38 93 ARG A O 1
ATOM 701 N N . GLY A 1 94 ? 4.452 -7.536 -23.630 1.00 88.06 94 GLY A N 1
ATOM 702 C CA . GLY A 1 94 ? 3.081 -7.055 -23.459 1.00 88.06 94 GLY A CA 1
ATOM 703 C C . GLY A 1 94 ? 2.462 -7.315 -22.082 1.00 88.06 94 GLY A C 1
ATOM 704 O O . GLY A 1 94 ? 1.394 -6.761 -21.822 1.00 88.06 94 GLY A O 1
ATOM 705 N N . ARG A 1 95 ? 3.122 -8.054 -21.174 1.00 89.62 95 ARG A N 1
ATOM 706 C CA . ARG A 1 95 ? 2.600 -8.336 -19.822 1.00 89.62 95 ARG A CA 1
ATOM 707 C C . ARG A 1 95 ? 2.337 -7.065 -19.024 1.00 89.62 95 ARG A C 1
ATOM 709 O O . ARG A 1 95 ? 1.217 -6.857 -18.574 1.00 89.62 95 ARG A O 1
ATOM 716 N N . ALA A 1 96 ? 3.314 -6.161 -18.962 1.00 85.50 96 ALA A N 1
ATOM 717 C CA . ALA A 1 96 ? 3.161 -4.890 -18.250 1.00 85.50 96 ALA A CA 1
ATOM 718 C C . ALA A 1 96 ? 1.988 -4.048 -18.790 1.00 85.50 96 ALA A C 1
ATOM 720 O O . ALA A 1 96 ? 1.233 -3.452 -18.027 1.00 85.50 96 ALA A O 1
ATOM 721 N N . VAL A 1 97 ? 1.783 -4.032 -20.113 1.00 90.00 97 VAL A N 1
ATOM 722 C CA . VAL A 1 97 ? 0.655 -3.318 -20.736 1.00 90.00 97 VAL A CA 1
ATOM 723 C C . VAL A 1 97 ? -0.677 -3.994 -20.400 1.00 90.00 97 VAL A C 1
ATOM 725 O O . VAL A 1 97 ? -1.666 -3.308 -20.132 1.00 90.00 97 VAL A O 1
ATOM 728 N N . ALA A 1 98 ? -0.718 -5.328 -20.414 1.00 92.50 98 ALA A N 1
ATOM 729 C CA . ALA A 1 98 ? -1.901 -6.095 -20.043 1.00 92.50 98 ALA A CA 1
ATOM 730 C C . ALA A 1 98 ? -2.286 -5.871 -18.570 1.00 92.50 98 ALA A C 1
ATOM 732 O O . ALA A 1 98 ? -3.465 -5.668 -18.289 1.00 92.50 98 ALA A O 1
ATOM 733 N N . GLU A 1 99 ? -1.307 -5.824 -17.664 1.00 90.00 99 GLU A N 1
ATOM 734 C CA . GLU A 1 99 ? -1.492 -5.557 -16.230 1.00 90.00 99 GLU A CA 1
ATOM 735 C C . GLU A 1 99 ? -1.880 -4.094 -15.945 1.00 90.00 99 GLU A C 1
ATOM 737 O O . GLU A 1 99 ? -2.737 -3.829 -15.101 1.00 90.00 99 GLU A O 1
ATOM 742 N N . ALA A 1 100 ? -1.327 -3.129 -16.688 1.00 92.44 100 ALA A N 1
ATOM 743 C CA . ALA A 1 100 ? -1.644 -1.709 -16.521 1.00 92.44 100 ALA A CA 1
ATOM 744 C C . ALA A 1 100 ? -3.054 -1.339 -17.014 1.00 92.44 100 ALA A C 1
ATOM 746 O O . ALA A 1 100 ? -3.717 -0.471 -16.440 1.00 92.44 100 ALA A O 1
ATOM 747 N N . ARG A 1 101 ? -3.545 -1.991 -18.074 1.00 94.69 101 ARG A N 1
ATOM 748 C CA . ARG A 1 101 ? -4.849 -1.692 -18.690 1.00 94.69 101 ARG A CA 1
ATOM 749 C C . ARG A 1 101 ? -6.032 -1.704 -17.701 1.00 94.69 101 ARG A C 1
ATOM 751 O O . ARG A 1 101 ? -6.794 -0.733 -17.716 1.00 94.69 101 ARG A O 1
ATOM 758 N N . PRO A 1 102 ? -6.241 -2.736 -16.857 1.00 91.81 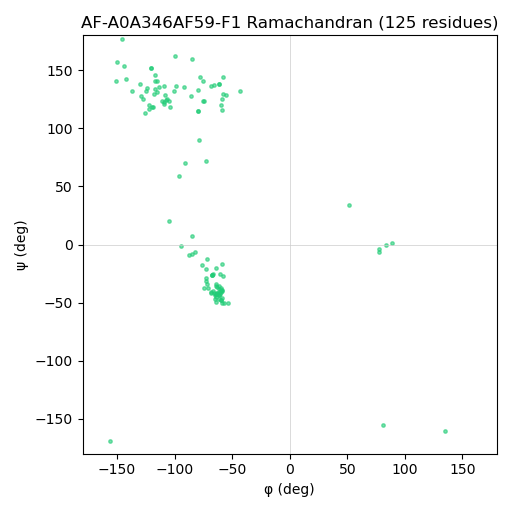102 PRO A N 1
ATOM 759 C CA . PRO A 1 102 ? -7.330 -2.724 -15.881 1.00 91.81 102 PRO A CA 1
ATOM 760 C C . PRO A 1 102 ? -7.167 -1.622 -14.825 1.00 91.81 102 PRO A C 1
ATOM 762 O O . PRO A 1 102 ? -8.171 -1.028 -14.433 1.00 91.81 102 PRO A O 1
ATOM 765 N N . ILE A 1 103 ? -5.935 -1.293 -14.417 1.00 91.38 103 ILE A N 1
ATOM 766 C CA . ILE A 1 103 ? -5.652 -0.222 -13.445 1.00 91.38 103 ILE A CA 1
ATOM 767 C C . ILE A 1 103 ? -6.062 1.138 -14.016 1.00 91.38 103 ILE A C 1
ATOM 769 O O . ILE A 1 103 ? -6.820 1.873 -13.383 1.00 91.38 103 ILE A O 1
ATOM 773 N N . VAL A 1 104 ? -5.637 1.451 -15.244 1.00 93.31 104 VAL A N 1
ATOM 774 C CA . VAL A 1 104 ? -6.024 2.695 -15.931 1.00 93.31 104 VAL A CA 1
ATOM 775 C C . VAL A 1 104 ? -7.542 2.778 -16.075 1.00 93.31 104 VAL A C 1
ATOM 777 O O . VAL A 1 104 ? -8.143 3.795 -15.734 1.00 93.31 104 VAL A O 1
ATOM 780 N N . ARG A 1 105 ? -8.197 1.688 -16.496 1.00 92.31 105 ARG A N 1
ATOM 781 C CA . ARG A 1 105 ? -9.662 1.646 -16.605 1.00 92.31 105 ARG A CA 1
ATOM 782 C C . ARG A 1 105 ? -10.350 1.908 -15.260 1.00 92.31 105 ARG A C 1
ATOM 784 O O . ARG A 1 105 ? -11.368 2.594 -15.222 1.00 92.31 105 ARG A O 1
ATOM 791 N N . MET A 1 106 ? -9.811 1.382 -14.162 1.00 88.25 106 MET A N 1
ATOM 792 C CA . MET A 1 106 ? -10.334 1.619 -12.815 1.00 88.25 106 MET A CA 1
ATOM 793 C C . MET A 1 106 ? -10.210 3.093 -12.404 1.00 88.25 106 MET A C 1
ATOM 795 O O . MET A 1 106 ? -11.177 3.660 -11.894 1.00 88.25 106 MET A O 1
ATOM 799 N N . ILE A 1 107 ? -9.069 3.732 -12.680 1.00 88.62 107 ILE A N 1
ATOM 800 C CA . ILE A 1 107 ? -8.854 5.169 -12.440 1.00 88.62 107 ILE A CA 1
ATOM 801 C C . ILE A 1 107 ? -9.865 6.008 -13.237 1.00 88.62 107 ILE A C 1
ATOM 803 O O . ILE A 1 107 ? -10.544 6.867 -12.670 1.00 88.62 107 ILE A O 1
ATOM 807 N N . GLU A 1 108 ? -10.040 5.710 -14.525 1.00 91.62 108 GLU A N 1
ATOM 808 C CA . GLU A 1 108 ? -11.018 6.399 -15.374 1.00 91.62 108 GLU A CA 1
ATOM 809 C C . GLU A 1 108 ? -12.457 6.236 -14.863 1.00 91.62 108 GLU A C 1
ATOM 811 O O . GLU A 1 108 ? -13.224 7.202 -14.818 1.00 91.62 108 GLU A O 1
ATOM 816 N N . ASN A 1 109 ? -12.821 5.041 -14.389 1.00 87.38 109 ASN A N 1
ATOM 817 C CA . ASN A 1 109 ? -14.133 4.789 -13.791 1.00 87.38 109 ASN A CA 1
ATOM 818 C C . ASN A 1 109 ? -14.361 5.611 -12.511 1.00 87.38 109 ASN A C 1
ATOM 820 O O . ASN A 1 109 ? -15.480 6.087 -12.281 1.00 87.38 109 ASN A O 1
ATOM 824 N N . PHE A 1 110 ? -13.327 5.821 -11.687 1.00 84.06 110 PHE A N 1
ATOM 825 C CA . PHE A 1 110 ? -13.422 6.706 -10.524 1.00 84.06 110 PHE A CA 1
ATOM 826 C C . P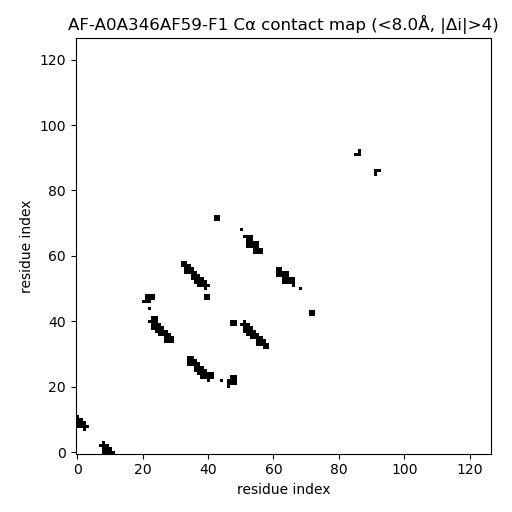HE A 1 110 ? -13.660 8.157 -10.940 1.00 84.06 110 PHE A C 1
ATOM 828 O O . PHE A 1 110 ? -14.573 8.797 -10.408 1.00 84.06 110 PHE A O 1
ATOM 835 N N . TYR A 1 111 ? -12.910 8.667 -11.921 1.00 87.12 111 TYR A N 1
ATOM 836 C CA . TYR A 1 111 ? -13.121 10.022 -12.431 1.00 87.12 111 TYR A CA 1
ATOM 837 C C . TYR A 1 111 ? -14.513 10.200 -13.039 1.00 87.12 111 TYR A C 1
ATOM 839 O O . TYR A 1 111 ? -15.185 11.195 -12.754 1.00 87.12 111 TYR A O 1
ATOM 847 N N . ALA A 1 112 ? -14.987 9.231 -13.826 1.00 87.94 112 ALA A N 1
ATOM 848 C CA . ALA A 1 112 ? -16.339 9.244 -14.374 1.00 87.94 112 ALA A CA 1
ATOM 849 C C . ALA A 1 112 ? -17.399 9.277 -13.259 1.00 87.94 112 ALA A C 1
ATOM 851 O O . ALA A 1 112 ? -18.275 10.143 -13.267 1.00 87.94 112 ALA A O 1
ATOM 852 N N . SER A 1 113 ? -17.268 8.413 -12.249 1.00 84.06 113 SER A N 1
ATOM 853 C CA . SER A 1 113 ? -18.190 8.349 -11.106 1.00 84.06 113 SER A CA 1
ATOM 854 C C . SER A 1 113 ? -18.229 9.658 -10.311 1.00 84.06 113 SER A C 1
ATOM 856 O O . SER A 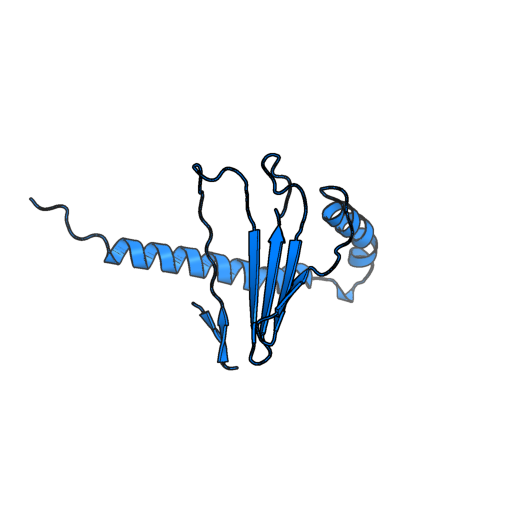1 113 ? -19.308 10.138 -9.949 1.00 84.06 113 SER A O 1
ATOM 858 N N . ALA A 1 114 ? -17.065 10.273 -10.078 1.00 84.25 114 ALA A N 1
ATOM 859 C CA . ALA A 1 114 ? -16.956 11.563 -9.403 1.00 84.25 114 ALA A CA 1
ATOM 860 C C . ALA A 1 114 ? -17.630 12.690 -10.205 1.00 84.25 114 ALA A C 1
ATOM 862 O O . ALA A 1 114 ? -18.378 13.490 -9.632 1.00 84.25 114 ALA A O 1
ATOM 863 N N . ARG A 1 115 ? -17.442 12.727 -11.534 1.00 83.81 115 ARG A N 1
ATOM 864 C CA . ARG A 1 115 ? -18.133 13.683 -12.421 1.00 83.81 115 ARG A CA 1
ATOM 865 C C . ARG A 1 115 ? -19.652 13.506 -12.373 1.00 83.81 115 ARG A C 1
ATOM 867 O O . ARG A 1 115 ? -20.366 14.488 -12.183 1.00 83.81 115 ARG A O 1
ATOM 874 N N . SER A 1 116 ? -20.154 12.274 -12.463 1.00 80.44 116 SER A N 1
ATOM 875 C CA . SER A 1 116 ? -21.595 11.985 -12.382 1.00 80.44 116 SER A CA 1
ATOM 876 C C . SER A 1 116 ? -22.199 12.346 -11.020 1.00 80.44 116 SER A C 1
ATOM 878 O O . SER A 1 116 ? -23.338 12.804 -10.939 1.00 80.44 116 SER A O 1
ATOM 880 N N . ALA A 1 117 ? -21.461 12.158 -9.923 1.00 77.12 117 ALA A N 1
ATOM 881 C CA . ALA A 1 117 ? -21.886 12.614 -8.598 1.00 77.12 117 ALA A CA 1
ATOM 882 C C . ALA A 1 117 ? -21.941 14.150 -8.504 1.00 77.12 117 ALA A C 1
ATOM 884 O O . ALA A 1 117 ? -22.892 14.688 -7.940 1.00 77.12 117 ALA A O 1
ATOM 885 N N . ARG A 1 118 ? -20.969 14.859 -9.096 1.00 75.81 118 ARG A N 1
ATOM 886 C CA . ARG A 1 118 ? -20.957 16.329 -9.156 1.00 75.81 118 ARG A CA 1
ATOM 887 C C . ARG A 1 118 ? -22.126 16.886 -9.969 1.00 75.81 118 ARG A C 1
ATOM 889 O O . ARG A 1 118 ? -22.780 17.805 -9.495 1.00 75.81 118 ARG A O 1
ATOM 896 N N . ALA A 1 119 ? -22.415 16.317 -11.140 1.00 74.12 119 ALA A N 1
ATOM 897 C CA . ALA A 1 119 ? -23.541 16.741 -11.976 1.00 74.12 119 ALA A CA 1
ATOM 898 C C . ALA A 1 119 ? -24.890 16.594 -11.249 1.00 74.12 119 ALA A C 1
ATOM 900 O O . ALA A 1 119 ? -25.711 17.500 -11.288 1.00 74.12 119 ALA A O 1
ATOM 901 N N . ARG A 1 120 ? -25.085 15.502 -10.497 1.00 70.94 120 ARG A N 1
ATOM 902 C CA . ARG A 1 120 ? -26.284 15.298 -9.660 1.00 70.94 120 ARG A CA 1
ATOM 903 C C . ARG A 1 120 ? -26.387 16.259 -8.472 1.00 70.94 120 ARG A C 1
ATOM 905 O O . ARG A 1 120 ? -27.485 16.509 -7.995 1.00 70.94 120 ARG A O 1
ATOM 912 N N . ARG A 1 121 ? -25.257 16.772 -7.975 1.00 68.94 121 ARG A N 1
ATOM 913 C CA . ARG A 1 121 ? -25.201 17.756 -6.879 1.00 68.94 121 ARG A CA 1
ATOM 914 C C . ARG A 1 121 ? -25.356 19.202 -7.344 1.00 68.94 121 ARG A C 1
ATOM 916 O O . ARG A 1 121 ? -25.470 20.075 -6.490 1.00 68.94 121 ARG A O 1
ATOM 923 N N . ALA A 1 122 ? -25.360 19.466 -8.651 1.00 65.12 122 ALA A N 1
ATOM 924 C CA . ALA A 1 122 ? -25.672 20.782 -9.193 1.00 65.12 122 ALA A CA 1
ATOM 925 C C . ALA A 1 122 ? -27.182 21.053 -9.061 1.00 65.12 122 ALA A C 1
ATOM 927 O O . ALA A 1 122 ? -27.932 21.011 -10.029 1.00 65.12 122 ALA A O 1
ATOM 928 N N . VAL A 1 123 ? -27.633 21.291 -7.831 1.00 66.00 123 VAL A N 1
ATOM 929 C CA . VAL A 1 123 ? -28.878 22.017 -7.571 1.00 66.00 123 VAL A CA 1
ATOM 930 C C . VAL A 1 123 ? -28.629 23.466 -8.011 1.00 66.00 123 VAL A C 1
ATOM 932 O O . VAL A 1 123 ? -27.536 23.973 -7.730 1.00 66.00 123 VAL A O 1
ATOM 935 N N . PRO A 1 124 ? -29.560 24.139 -8.714 1.00 58.41 124 PRO A N 1
ATOM 936 C CA . PRO A 1 124 ? -29.375 25.538 -9.074 1.00 58.41 124 PRO A CA 1
ATOM 937 C C . PRO A 1 124 ? -29.110 26.337 -7.799 1.00 58.41 124 PRO A C 1
ATOM 939 O O . PRO A 1 124 ? -29.861 26.220 -6.830 1.00 58.41 124 PRO A O 1
ATOM 942 N N . ALA A 1 125 ? -28.039 27.131 -7.786 1.00 58.12 125 ALA A N 1
ATOM 943 C CA . ALA A 1 125 ? -27.947 28.205 -6.812 1.00 58.12 125 ALA A CA 1
ATOM 944 C C . ALA A 1 125 ? -29.169 29.101 -7.060 1.00 58.12 125 ALA A C 1
ATOM 946 O O . ALA A 1 125 ? -29.352 29.599 -8.168 1.00 58.12 125 ALA A O 1
ATOM 947 N N . TYR A 1 126 ? -30.047 29.157 -6.066 1.00 58.88 126 TYR A N 1
ATOM 948 C CA . TYR A 1 126 ? -31.335 29.844 -6.067 1.00 58.88 126 TYR A CA 1
ATOM 949 C C . TYR A 1 126 ? -31.245 31.246 -6.717 1.00 58.88 126 TYR A C 1
ATOM 951 O O . TYR A 1 126 ? -30.321 31.995 -6.391 1.00 58.88 126 TYR A O 1
ATOM 959 N N . GLN A 1 127 ? -32.179 31.565 -7.628 1.00 42.72 127 GLN A N 1
ATOM 960 C CA . GLN A 1 127 ? -32.520 32.937 -8.047 1.00 42.72 127 GLN A CA 1
ATOM 961 C C . GLN A 1 127 ? -33.589 33.496 -7.115 1.00 42.72 127 GLN A C 1
ATOM 963 O O . GLN A 1 127 ? -34.530 32.731 -6.804 1.00 42.72 127 GLN A O 1
#

Solvent-accessible surface area (backbone atoms only — not comparable to full-atom values): 7997 Å² total; per-residue (Å²): 118,53,74,45,98,88,71,53,74,45,78,84,87,86,76,90,58,86,86,52,93,50,49,75,42,76,50,75,50,78,53,100,78,35,37,37,39,40,41,28,46,82,78,83,62,88,51,44,51,96,57,70,46,39,36,39,38,39,97,92,45,76,44,76,54,91,68,85,90,71,66,90,62,50,70,56,52,53,52,58,70,46,43,63,62,49,70,70,39,73,87,46,67,62,45,67,58,62,64,46,48,62,54,53,52,50,54,52,51,51,54,52,51,53,50,55,53,51,61,73,65,62,64,78,81,81,130

Sequence (127 aa):
FLVRDDGVAVSLRASWASHAARDVSSIQVEGSAGTAELKCTFGFSPNREPESVLTVTREGATTRLPLPVEPIGVEYTRQLDGLAAMLADQDNRGRAVAEARPIVRMIENFYASARSARARRAVPAYQ